Protein AF-A0A672SU02-F1 (afdb_monomer)

Solvent-accessible surface area (backbone atoms only — not comparable to full-atom values): 9396 Å² total; per-residue (Å²): 108,69,60,61,51,54,10,44,50,54,47,36,57,56,48,47,56,60,72,43,68,84,51,84,90,59,93,82,87,84,58,51,68,58,56,51,50,52,53,59,50,54,44,70,71,44,57,71,70,59,25,52,53,54,44,48,62,56,30,75,27,24,85,83,60,50,83,90,47,46,53,62,51,50,29,52,53,55,52,63,67,60,44,86,89,53,100,64,66,66,47,82,48,50,55,44,79,42,53,53,92,58,89,77,60,63,68,46,53,51,47,34,34,71,40,62,69,19,51,76,44,71,34,49,54,90,87,37,41,68,60,42,52,52,52,52,49,52,52,51,44,68,73,51,43,63,91,78,45,92,84,54,97,70,54,56,56,77,83

Structure (mmCIF, N/CA/C/O backbone):
data_AF-A0A672SU02-F1
#
_entry.id   AF-A0A672SU02-F1
#
loop_
_atom_site.group_PDB
_atom_site.id
_atom_site.type_symbol
_atom_site.label_atom_id
_atom_site.label_alt_id
_atom_site.label_comp_id
_atom_site.label_asym_id
_atom_site.label_entity_id
_atom_site.label_seq_id
_atom_site.pdbx_PDB_ins_code
_atom_site.Cartn_x
_atom_site.Cartn_y
_atom_site.Cartn_z
_atom_site.occupancy
_atom_site.B_iso_or_equiv
_atom_site.auth_seq_id
_atom_site.auth_comp_id
_atom_site.auth_asym_id
_atom_site.auth_atom_id
_atom_site.pdbx_PDB_model_num
ATOM 1 N N . MET A 1 1 ? 6.559 9.882 -16.834 1.00 57.12 1 MET A N 1
ATOM 2 C CA . MET A 1 1 ? 6.697 8.420 -16.999 1.00 57.12 1 MET A CA 1
ATOM 3 C C . MET A 1 1 ? 8.131 7.996 -16.724 1.00 57.12 1 MET A C 1
ATOM 5 O O . MET A 1 1 ? 8.330 7.322 -15.726 1.00 57.12 1 MET A O 1
ATOM 9 N N . GLU A 1 2 ? 9.127 8.474 -17.483 1.00 60.16 2 GLU A N 1
ATOM 10 C CA . GLU A 1 2 ? 10.540 8.073 -17.299 1.00 60.16 2 GLU A CA 1
ATOM 11 C C . GLU A 1 2 ? 11.066 8.229 -15.866 1.00 60.16 2 GLU A C 1
ATOM 13 O O . GLU A 1 2 ? 11.682 7.315 -15.331 1.00 60.16 2 GLU A O 1
ATOM 18 N N . ARG A 1 3 ? 10.741 9.343 -15.197 1.00 67.94 3 ARG A N 1
ATOM 19 C CA . ARG A 1 3 ? 11.218 9.620 -13.831 1.00 67.94 3 ARG A CA 1
ATOM 20 C C . ARG A 1 3 ? 10.686 8.631 -12.789 1.00 67.94 3 ARG A C 1
ATOM 22 O O . ARG A 1 3 ? 11.468 8.113 -12.005 1.00 67.94 3 ARG A O 1
ATOM 29 N N . LEU A 1 4 ? 9.384 8.327 -12.816 1.00 69.69 4 LEU A N 1
ATOM 30 C CA . LEU A 1 4 ? 8.767 7.352 -11.903 1.00 69.69 4 LEU A CA 1
ATOM 31 C C . LEU A 1 4 ? 9.187 5.909 -12.243 1.00 69.69 4 LEU A C 1
ATOM 33 O O . LEU A 1 4 ? 9.277 5.063 -11.360 1.00 69.69 4 LEU A O 1
ATOM 37 N N . SER A 1 5 ? 9.488 5.628 -13.514 1.00 72.19 5 SER A N 1
ATOM 38 C CA . SER A 1 5 ? 10.020 4.328 -13.930 1.00 72.19 5 SER A CA 1
ATOM 39 C C . SER A 1 5 ? 11.442 4.109 -13.411 1.00 72.19 5 SER A C 1
ATOM 41 O O . SER A 1 5 ? 11.704 3.092 -12.775 1.00 72.19 5 SER A O 1
ATOM 43 N N . ALA A 1 6 ? 12.349 5.070 -13.621 1.00 73.75 6 ALA A N 1
ATOM 44 C CA . ALA A 1 6 ? 13.725 5.005 -13.120 1.00 73.75 6 ALA A CA 1
ATOM 45 C C . ALA A 1 6 ? 13.764 4.888 -11.589 1.00 73.75 6 ALA A C 1
ATOM 47 O O . ALA A 1 6 ? 14.507 4.082 -11.027 1.00 73.75 6 ALA A O 1
ATOM 48 N N . ALA A 1 7 ? 12.881 5.631 -10.930 1.00 74.56 7 ALA A N 1
ATOM 49 C CA . ALA A 1 7 ? 12.638 5.550 -9.505 1.00 74.56 7 ALA A CA 1
ATOM 50 C C . ALA A 1 7 ? 12.272 4.147 -9.027 1.00 74.56 7 ALA A C 1
ATOM 52 O O . ALA A 1 7 ? 12.916 3.584 -8.137 1.00 74.56 7 ALA A O 1
ATOM 53 N N . ASN A 1 8 ? 11.242 3.571 -9.644 1.00 77.75 8 ASN A N 1
ATOM 54 C CA . ASN A 1 8 ? 10.774 2.235 -9.322 1.00 77.75 8 ASN A CA 1
ATOM 55 C C . ASN A 1 8 ? 11.850 1.172 -9.615 1.00 77.75 8 ASN A C 1
ATOM 57 O O . ASN A 1 8 ? 11.981 0.217 -8.851 1.00 77.75 8 ASN A O 1
ATOM 61 N N . THR A 1 9 ? 12.674 1.360 -10.653 1.00 82.12 9 THR A N 1
ATOM 62 C CA . THR A 1 9 ? 13.840 0.506 -10.934 1.00 82.12 9 THR A CA 1
ATOM 63 C C . THR A 1 9 ? 14.871 0.570 -9.809 1.00 82.12 9 THR A C 1
ATOM 65 O O . THR A 1 9 ? 15.284 -0.472 -9.302 1.00 82.12 9 THR A O 1
ATOM 68 N N . GLN A 1 10 ? 15.262 1.766 -9.362 1.00 81.56 10 GLN A N 1
ATOM 69 C CA . GLN A 1 10 ? 16.238 1.907 -8.279 1.00 81.56 10 GLN A CA 1
ATOM 70 C C . GLN A 1 10 ? 15.720 1.309 -6.964 1.00 81.56 10 GLN A C 1
ATOM 72 O O . GLN A 1 10 ? 16.458 0.609 -6.262 1.00 81.56 10 GLN A O 1
ATOM 77 N N . PHE A 1 11 ? 14.444 1.543 -6.644 1.00 82.19 11 PHE A N 1
ATOM 78 C CA . PHE A 1 11 ? 13.782 0.901 -5.512 1.00 82.19 11 PHE A CA 1
ATOM 79 C C . PHE A 1 11 ? 13.805 -0.620 -5.637 1.00 82.19 11 PHE A C 1
ATOM 81 O O . PHE A 1 11 ? 14.209 -1.298 -4.693 1.00 82.19 11 PHE A O 1
ATOM 88 N N . SER A 1 12 ? 13.430 -1.141 -6.808 1.00 87.12 12 SER A N 1
ATOM 89 C CA . SER A 1 12 ? 13.448 -2.570 -7.100 1.00 87.12 12 SER A CA 1
ATOM 90 C C . SER A 1 12 ? 14.822 -3.170 -6.824 1.00 87.12 12 SER A C 1
ATOM 92 O O . SER A 1 12 ? 14.917 -4.114 -6.051 1.00 87.12 12 SER A O 1
ATOM 94 N N . LEU A 1 13 ? 15.896 -2.587 -7.361 1.00 87.31 13 LEU A N 1
ATOM 95 C CA . LEU A 1 13 ? 17.258 -3.097 -7.171 1.00 87.31 13 LEU A CA 1
ATOM 96 C C . LEU A 1 13 ? 17.696 -3.069 -5.701 1.00 87.31 13 LEU A C 1
ATOM 98 O O . LEU A 1 13 ? 18.314 -4.017 -5.214 1.00 87.31 13 LEU A O 1
ATOM 102 N N . ASN A 1 14 ? 17.368 -1.999 -4.976 1.00 86.75 14 ASN A N 1
ATOM 103 C CA . ASN A 1 14 ? 17.687 -1.889 -3.553 1.00 86.75 14 ASN A CA 1
ATOM 104 C C . ASN A 1 14 ? 16.909 -2.914 -2.717 1.00 86.75 14 ASN A C 1
ATOM 106 O O . ASN A 1 14 ? 17.471 -3.515 -1.799 1.00 86.75 14 ASN A O 1
ATOM 110 N N . LEU A 1 15 ? 15.632 -3.129 -3.040 1.00 87.75 15 LEU A N 1
ATOM 111 C CA . LEU A 1 15 ? 14.794 -4.126 -2.385 1.00 87.75 15 LEU A CA 1
ATOM 112 C C . LEU A 1 15 ? 15.266 -5.549 -2.714 1.00 87.75 15 LEU A C 1
ATOM 114 O O . LEU A 1 15 ? 15.389 -6.359 -1.801 1.00 87.75 15 LEU A O 1
ATOM 118 N N . PHE A 1 16 ? 15.626 -5.829 -3.968 1.00 89.44 16 PHE A N 1
ATOM 119 C CA . PHE A 1 16 ? 16.191 -7.111 -4.395 1.00 89.44 16 PHE A CA 1
ATOM 120 C C . PHE A 1 16 ? 17.431 -7.481 -3.586 1.00 89.44 16 PHE A C 1
ATOM 122 O O . PHE A 1 16 ? 17.509 -8.580 -3.040 1.00 89.44 16 PHE A O 1
ATOM 129 N N . LYS A 1 17 ? 18.393 -6.557 -3.463 1.00 88.62 17 LYS A N 1
ATOM 130 C CA . LYS A 1 17 ? 19.623 -6.776 -2.683 1.00 88.62 17 LYS A CA 1
ATOM 131 C C . LYS A 1 17 ? 19.316 -7.113 -1.222 1.00 88.62 17 LYS A C 1
ATOM 133 O O . LYS A 1 17 ? 19.968 -7.974 -0.643 1.00 88.62 17 LYS A O 1
ATOM 138 N N . LYS A 1 18 ? 18.301 -6.465 -0.642 1.00 89.06 18 LYS A N 1
ATOM 139 C CA . LYS A 1 18 ? 17.857 -6.733 0.732 1.00 89.06 18 LYS A CA 1
ATOM 140 C C . LYS A 1 18 ? 17.155 -8.085 0.876 1.00 89.06 18 LYS A C 1
ATOM 142 O O . LYS A 1 18 ? 17.469 -8.809 1.809 1.00 89.06 18 LYS A O 1
ATOM 147 N N . ILE A 1 19 ? 16.232 -8.424 -0.028 1.00 88.88 19 ILE A N 1
ATOM 148 C CA . ILE A 1 19 ? 15.466 -9.682 0.025 1.00 88.88 19 ILE A CA 1
ATOM 149 C C . ILE A 1 19 ? 16.362 -10.888 -0.274 1.00 88.88 19 ILE A C 1
ATOM 151 O O . ILE A 1 19 ? 16.255 -11.910 0.396 1.00 88.88 19 ILE A O 1
ATOM 155 N N . SER A 1 20 ? 17.248 -10.775 -1.265 1.00 87.38 20 SER A N 1
ATOM 156 C CA . SER A 1 20 ? 18.167 -11.858 -1.631 1.00 87.38 20 SER A CA 1
ATOM 157 C C . SER A 1 20 ? 19.175 -12.156 -0.524 1.00 87.38 20 SER A C 1
ATOM 159 O O . SER A 1 20 ? 19.607 -13.297 -0.401 1.00 87.38 20 SER A O 1
ATOM 161 N N . GLY A 1 21 ? 19.557 -11.164 0.293 1.00 83.06 21 GLY A N 1
ATOM 162 C CA . GLY A 1 21 ? 20.497 -11.356 1.402 1.00 83.06 21 GLY A CA 1
ATOM 163 C C . GLY A 1 21 ? 21.841 -11.955 0.964 1.00 83.06 21 GLY A C 1
ATOM 164 O O . GLY A 1 21 ? 22.496 -12.623 1.756 1.00 83.06 21 GLY A O 1
ATOM 165 N N . GLY A 1 22 ? 22.214 -11.788 -0.312 1.00 76.94 22 GLY A N 1
ATOM 166 C CA . GLY A 1 22 ? 23.385 -12.428 -0.924 1.00 76.94 22 GLY A CA 1
ATOM 167 C C . GLY A 1 22 ? 23.225 -13.922 -1.246 1.00 76.94 22 GLY A C 1
ATOM 168 O O . GLY A 1 22 ? 24.161 -14.532 -1.754 1.00 76.94 22 GLY A O 1
ATOM 169 N N . ASN A 1 23 ? 22.061 -14.524 -0.986 1.00 78.62 23 ASN A N 1
ATOM 170 C CA . ASN A 1 23 ? 21.788 -15.927 -1.273 1.00 78.62 23 ASN A CA 1
ATOM 171 C C . ASN A 1 23 ? 21.335 -16.114 -2.730 1.00 78.62 23 ASN A C 1
ATOM 173 O O . ASN A 1 23 ? 20.245 -15.697 -3.116 1.00 78.62 23 ASN A O 1
ATOM 177 N N . THR A 1 24 ? 22.165 -16.783 -3.527 1.00 78.25 24 THR A N 1
ATOM 178 C CA . THR A 1 24 ? 21.919 -17.059 -4.951 1.00 78.25 24 THR A CA 1
ATOM 179 C C . THR A 1 24 ? 21.128 -18.346 -5.206 1.00 78.25 24 THR A C 1
ATOM 181 O O . THR A 1 24 ? 20.746 -18.606 -6.341 1.00 78.25 24 THR A O 1
ATOM 184 N N . SER A 1 25 ? 20.861 -19.150 -4.172 1.00 80.12 25 SER A N 1
ATOM 185 C CA . SER A 1 25 ? 20.222 -20.473 -4.303 1.00 80.12 25 SER A CA 1
ATOM 186 C C . SER A 1 25 ? 18.692 -20.456 -4.204 1.00 80.12 25 SER A C 1
ATOM 188 O O . SER A 1 25 ? 18.054 -21.489 -4.398 1.00 80.12 25 SER A O 1
ATOM 190 N N . LYS A 1 26 ? 18.082 -19.305 -3.888 1.00 86.12 26 LYS A N 1
ATOM 191 C CA . LYS A 1 26 ? 16.631 -19.172 -3.700 1.00 86.12 26 LYS A CA 1
ATOM 192 C C . LYS A 1 26 ? 16.008 -18.298 -4.779 1.00 86.12 26 LYS A C 1
ATOM 194 O O . LYS A 1 26 ? 16.523 -17.232 -5.104 1.00 86.12 26 LYS A O 1
ATOM 199 N N . ASN A 1 27 ? 14.847 -18.723 -5.267 1.00 88.56 27 ASN A N 1
ATOM 200 C CA . ASN A 1 27 ? 14.034 -17.915 -6.166 1.00 88.56 27 ASN A CA 1
ATOM 201 C C . ASN A 1 27 ? 13.531 -16.657 -5.444 1.00 88.56 27 ASN A C 1
ATOM 203 O O . ASN A 1 27 ? 13.070 -16.729 -4.303 1.00 88.56 27 ASN A O 1
ATOM 207 N N . VAL A 1 28 ? 13.581 -15.516 -6.130 1.00 88.12 28 VAL A N 1
ATOM 208 C CA . VAL A 1 28 ? 13.053 -14.234 -5.649 1.00 88.12 28 VAL A CA 1
ATOM 209 C C . VAL A 1 28 ? 12.063 -13.706 -6.677 1.00 88.12 28 VAL A C 1
ATOM 211 O O . VAL A 1 28 ? 12.413 -13.503 -7.836 1.00 88.12 28 VAL A O 1
ATOM 214 N N . PHE A 1 29 ? 10.829 -13.462 -6.243 1.00 85.81 29 PHE A N 1
ATOM 215 C CA . PHE A 1 29 ? 9.772 -12.892 -7.072 1.00 85.81 29 PHE A CA 1
ATOM 216 C C . PHE A 1 29 ? 8.962 -11.889 -6.253 1.00 85.81 29 PHE A C 1
ATOM 218 O O . PHE A 1 29 ? 8.485 -12.208 -5.166 1.00 85.81 29 PHE A O 1
ATOM 225 N N . TYR A 1 30 ? 8.837 -10.663 -6.751 1.00 86.88 30 TYR A N 1
ATOM 226 C CA . TYR A 1 30 ? 8.056 -9.597 -6.127 1.00 86.88 30 TYR A CA 1
ATOM 227 C C . TYR A 1 30 ? 7.713 -8.533 -7.173 1.00 86.88 30 TYR A C 1
ATOM 229 O O . TYR A 1 30 ? 8.340 -8.460 -8.229 1.00 86.88 30 TYR A O 1
ATOM 237 N N . SER A 1 31 ? 6.730 -7.686 -6.863 1.00 86.06 31 SER A N 1
ATOM 238 C CA . SER A 1 31 ? 6.337 -6.561 -7.713 1.00 86.06 31 SER A CA 1
ATOM 239 C C . SER A 1 31 ? 6.707 -5.233 -7.048 1.00 86.06 31 SER A C 1
ATOM 241 O O . SER A 1 31 ? 6.008 -4.787 -6.131 1.00 86.06 31 SER A O 1
ATOM 243 N N . PRO A 1 32 ? 7.792 -4.570 -7.493 1.00 85.12 32 PRO A N 1
ATOM 244 C CA . PRO A 1 32 ? 8.205 -3.278 -6.949 1.00 85.12 32 PRO A CA 1
ATOM 245 C C . PRO A 1 32 ? 7.114 -2.220 -7.110 1.00 85.12 32 PRO A C 1
ATOM 247 O O . PRO A 1 32 ? 6.866 -1.433 -6.198 1.00 85.12 32 PRO A O 1
ATOM 250 N N . ILE A 1 33 ? 6.416 -2.242 -8.250 1.00 83.31 33 ILE A N 1
ATOM 251 C CA . ILE A 1 33 ? 5.368 -1.267 -8.541 1.00 83.31 33 ILE A CA 1
ATOM 252 C C . ILE A 1 33 ? 4.157 -1.437 -7.621 1.00 83.31 33 ILE A C 1
ATOM 254 O O . ILE A 1 33 ? 3.562 -0.454 -7.187 1.00 83.31 33 ILE A O 1
ATOM 258 N N . SER A 1 34 ? 3.835 -2.682 -7.268 1.00 84.75 34 SER A N 1
ATOM 259 C CA . SER A 1 34 ? 2.780 -2.998 -6.311 1.00 84.75 34 SER A CA 1
ATOM 260 C C . SER A 1 34 ? 3.133 -2.406 -4.940 1.00 84.75 34 SER A C 1
ATOM 262 O O . SER A 1 34 ? 2.414 -1.572 -4.396 1.00 84.75 34 SER A O 1
ATOM 264 N N . ILE A 1 35 ? 4.312 -2.745 -4.416 1.00 86.81 35 ILE A N 1
ATOM 265 C CA . ILE A 1 35 ? 4.753 -2.304 -3.084 1.00 86.81 35 ILE A CA 1
ATOM 266 C C . ILE A 1 35 ? 4.809 -0.772 -2.989 1.00 86.81 35 ILE A C 1
ATOM 268 O O . ILE A 1 35 ? 4.328 -0.186 -2.019 1.00 86.81 35 ILE A O 1
ATOM 272 N N . THR A 1 36 ? 5.368 -0.108 -4.002 1.00 84.81 36 THR A N 1
ATOM 273 C CA . THR A 1 36 ? 5.464 1.359 -4.013 1.00 84.81 36 THR A CA 1
ATOM 274 C C . THR A 1 36 ? 4.101 2.031 -4.120 1.00 84.81 36 THR A C 1
ATOM 276 O O . THR A 1 36 ? 3.884 3.040 -3.452 1.00 84.81 36 THR A O 1
ATOM 279 N N . SER A 1 37 ? 3.162 1.451 -4.871 1.00 85.38 37 SER A N 1
ATOM 280 C CA . SER A 1 37 ? 1.788 1.957 -4.957 1.00 85.38 37 SER A CA 1
ATOM 281 C C . SER A 1 37 ? 1.057 1.850 -3.616 1.00 85.38 37 SER A C 1
ATOM 283 O O . SER A 1 37 ? 0.394 2.806 -3.220 1.00 85.38 37 SER A O 1
ATOM 285 N N . ALA A 1 38 ? 1.224 0.749 -2.872 1.00 88.31 38 ALA A N 1
ATOM 286 C CA . ALA A 1 38 ? 0.659 0.621 -1.523 1.00 88.31 38 ALA A CA 1
ATOM 287 C C . ALA A 1 38 ? 1.229 1.667 -0.554 1.00 88.31 38 ALA A C 1
ATOM 289 O O . ALA A 1 38 ? 0.474 2.333 0.156 1.00 88.31 38 ALA A O 1
ATOM 290 N N . LEU A 1 39 ? 2.551 1.866 -0.555 1.00 89.00 39 LEU A N 1
ATOM 291 C CA . LEU A 1 39 ? 3.191 2.888 0.281 1.00 89.00 39 LEU A CA 1
ATOM 292 C C . LEU A 1 39 ? 2.707 4.296 -0.082 1.00 89.00 39 LEU A C 1
ATOM 294 O O . LEU A 1 39 ? 2.350 5.077 0.798 1.00 89.00 39 LEU A O 1
ATOM 298 N N . ALA A 1 40 ? 2.649 4.612 -1.375 1.00 88.88 40 ALA A N 1
ATOM 299 C CA . ALA A 1 40 ? 2.164 5.899 -1.850 1.00 88.88 40 ALA A CA 1
ATOM 300 C C . ALA A 1 40 ? 0.668 6.099 -1.559 1.00 88.88 40 ALA A C 1
ATOM 302 O O . ALA A 1 40 ? 0.222 7.231 -1.393 1.00 88.88 40 ALA A O 1
ATOM 303 N N . MET A 1 41 ? -0.128 5.033 -1.494 1.00 91.19 41 MET A N 1
ATOM 304 C CA . MET A 1 41 ? -1.535 5.105 -1.102 1.00 91.19 41 MET A CA 1
ATOM 305 C C . MET A 1 41 ? -1.681 5.436 0.385 1.00 91.19 41 MET A C 1
ATOM 307 O O . MET A 1 41 ? -2.437 6.339 0.733 1.00 91.19 41 MET A O 1
ATOM 311 N N . VAL A 1 42 ? -0.928 4.769 1.263 1.00 91.94 42 VAL A N 1
ATOM 312 C CA . VAL A 1 42 ? -0.970 5.036 2.712 1.00 91.94 42 VAL A CA 1
ATOM 313 C C . VAL A 1 42 ? -0.403 6.426 3.049 1.00 91.94 42 VAL A C 1
ATOM 315 O O . VAL A 1 42 ? -0.874 7.066 3.990 1.00 91.94 42 VAL A O 1
ATOM 318 N N . LEU A 1 43 ? 0.527 6.952 2.238 1.00 92.12 43 LEU A N 1
ATOM 319 C CA . LEU A 1 43 ? 1.061 8.312 2.387 1.00 92.12 43 LEU A CA 1
ATOM 320 C C . LEU A 1 43 ? -0.041 9.391 2.356 1.00 92.12 43 LEU A C 1
ATOM 322 O O . LEU A 1 43 ? 0.098 10.388 3.056 1.00 92.12 43 LEU A O 1
ATOM 326 N N . LEU A 1 44 ? -1.163 9.173 1.649 1.00 92.00 44 LEU A N 1
ATOM 327 C CA . LEU A 1 44 ? -2.305 10.107 1.623 1.00 92.00 44 LEU A CA 1
ATOM 328 C C . LEU A 1 44 ? -2.865 10.434 3.017 1.00 92.00 44 LEU A C 1
ATOM 330 O O . LEU A 1 44 ? -3.434 11.507 3.220 1.00 92.00 44 LEU A O 1
ATOM 334 N N . GLY A 1 45 ? -2.768 9.486 3.954 1.00 91.88 45 GLY A N 1
ATOM 335 C CA . GLY A 1 45 ? -3.267 9.627 5.323 1.00 91.88 45 GLY A CA 1
ATOM 336 C C . GLY A 1 45 ? -2.176 9.940 6.348 1.00 91.88 45 GLY A C 1
ATOM 337 O O . GLY A 1 45 ? -2.489 10.275 7.490 1.00 91.88 45 GLY A O 1
ATOM 338 N N . ALA A 1 46 ? -0.902 9.832 5.966 1.00 93.25 46 ALA A N 1
ATOM 339 C CA . ALA A 1 46 ? 0.219 10.055 6.865 1.00 93.25 46 ALA A CA 1
ATOM 340 C C . ALA A 1 46 ? 0.469 11.556 7.084 1.00 93.25 46 ALA A C 1
ATOM 342 O O . ALA A 1 46 ? 0.212 12.389 6.218 1.00 93.25 46 ALA A O 1
ATOM 343 N N . LYS A 1 47 ? 1.012 11.913 8.254 1.00 92.19 47 LYS A N 1
ATOM 344 C CA . LYS A 1 47 ? 1.421 13.287 8.591 1.00 92.19 47 LYS A CA 1
ATOM 345 C C . LYS A 1 47 ? 2.739 13.290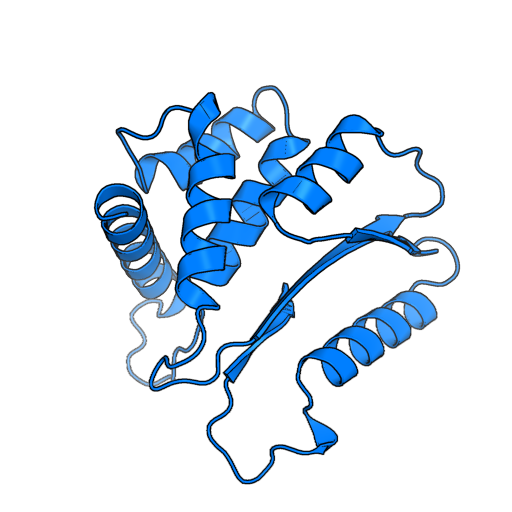 9.364 1.00 92.19 47 LYS A C 1
ATOM 347 O O . LYS A 1 47 ? 3.170 12.252 9.870 1.00 92.19 47 LYS A O 1
ATOM 352 N N . GLY A 1 48 ? 3.367 14.462 9.460 1.00 93.69 48 GLY A N 1
ATOM 353 C CA . GLY A 1 48 ? 4.580 14.678 10.252 1.00 93.69 48 GLY A CA 1
ATOM 354 C C . GLY A 1 48 ? 5.704 13.706 9.885 1.00 93.69 48 GLY A C 1
ATOM 355 O O . GLY A 1 48 ? 5.965 13.455 8.709 1.00 93.69 48 GLY A O 1
ATOM 356 N N . ASN A 1 49 ? 6.344 13.121 10.898 1.00 93.94 49 ASN A N 1
ATOM 357 C CA . ASN A 1 49 ? 7.479 12.214 10.709 1.00 93.94 49 ASN A CA 1
ATOM 358 C C . ASN A 1 49 ? 7.120 10.955 9.909 1.00 93.94 49 ASN A C 1
ATOM 360 O O . ASN A 1 49 ? 7.942 10.485 9.125 1.00 93.94 49 ASN A O 1
ATOM 364 N N . THR A 1 50 ? 5.901 10.428 10.061 1.00 93.06 50 THR A N 1
ATOM 365 C CA . THR A 1 50 ? 5.442 9.259 9.297 1.00 93.06 50 THR A CA 1
ATOM 366 C C . THR A 1 50 ? 5.380 9.582 7.808 1.00 93.06 50 THR A C 1
ATOM 368 O O . THR A 1 50 ? 5.953 8.850 7.002 1.00 93.06 50 THR A O 1
ATOM 371 N N . ALA A 1 51 ? 4.768 10.716 7.446 1.00 90.88 51 ALA A N 1
ATOM 372 C CA . ALA A 1 51 ? 4.743 11.179 6.059 1.00 90.88 51 ALA A CA 1
ATOM 373 C C . ALA A 1 51 ? 6.160 11.416 5.529 1.00 90.88 51 ALA A C 1
ATOM 375 O O . ALA A 1 51 ? 6.498 10.922 4.459 1.00 90.88 51 ALA A O 1
ATOM 376 N N . ALA A 1 52 ? 7.022 12.077 6.307 1.00 87.81 52 ALA A N 1
ATOM 377 C CA . ALA A 1 52 ? 8.394 12.366 5.900 1.00 87.81 52 ALA A CA 1
ATOM 378 C C . ALA A 1 52 ? 9.226 11.095 5.645 1.00 87.81 52 ALA A C 1
ATOM 380 O O . ALA A 1 52 ? 9.976 11.034 4.671 1.00 87.81 52 ALA A O 1
ATOM 381 N N . GLN A 1 53 ? 9.097 10.060 6.483 1.00 88.94 53 GLN A N 1
ATOM 382 C CA . GLN A 1 53 ? 9.809 8.791 6.295 1.00 88.94 53 GLN A CA 1
ATOM 383 C C . GLN A 1 53 ? 9.289 8.016 5.082 1.00 88.94 53 GLN A C 1
ATOM 385 O O . GLN A 1 53 ? 10.087 7.527 4.279 1.00 88.94 53 GLN A O 1
ATOM 390 N N . MET A 1 54 ? 7.967 7.938 4.917 1.00 88.50 54 MET A N 1
ATOM 391 C CA . MET A 1 54 ? 7.346 7.293 3.757 1.00 88.50 54 MET A CA 1
ATOM 392 C C . MET A 1 54 ? 7.704 8.021 2.463 1.00 88.50 54 MET A C 1
ATOM 394 O O . MET A 1 54 ? 8.143 7.390 1.501 1.00 88.50 54 MET A O 1
ATOM 398 N N . PHE A 1 55 ? 7.601 9.352 2.464 1.00 81.62 55 PHE A N 1
ATOM 399 C CA . PHE A 1 55 ? 8.016 10.183 1.348 1.00 81.62 55 PHE A CA 1
ATOM 400 C C . PHE A 1 55 ? 9.500 9.993 1.073 1.00 81.62 55 PHE A C 1
ATOM 402 O O . PHE A 1 55 ? 9.839 9.715 -0.057 1.00 81.62 55 PHE A O 1
ATOM 409 N N . LYS A 1 56 ? 10.399 10.000 2.064 1.00 80.62 56 LYS A N 1
ATOM 410 C CA . LYS A 1 56 ? 11.833 9.731 1.836 1.00 80.62 56 LYS A CA 1
ATOM 411 C C . LYS A 1 56 ? 12.076 8.393 1.140 1.00 80.62 56 LYS A C 1
ATOM 413 O O . LYS A 1 56 ? 12.915 8.321 0.243 1.00 80.62 56 LYS A O 1
ATOM 418 N N . VAL A 1 57 ? 11.351 7.344 1.532 1.00 80.56 57 VAL A N 1
ATOM 419 C CA . VAL A 1 57 ? 11.433 6.042 0.863 1.00 80.56 57 VAL A CA 1
ATOM 420 C C . VAL A 1 57 ? 11.002 6.175 -0.595 1.00 80.56 57 VAL A C 1
ATOM 422 O O . VAL A 1 57 ? 11.751 5.702 -1.439 1.00 80.56 57 VAL A O 1
ATOM 425 N N . ILE A 1 58 ? 9.898 6.875 -0.895 1.00 75.25 58 ILE A N 1
ATOM 426 C CA . ILE A 1 58 ? 9.363 7.082 -2.258 1.00 75.25 58 ILE A CA 1
ATOM 427 C C . ILE A 1 58 ? 10.159 8.125 -3.083 1.00 75.25 58 ILE A C 1
ATOM 429 O O . ILE A 1 58 ? 10.260 8.030 -4.304 1.00 75.25 58 ILE A O 1
ATOM 433 N N . SER A 1 59 ? 10.806 9.089 -2.444 1.00 65.56 59 SER A N 1
ATOM 434 C CA . SER A 1 59 ? 11.497 10.230 -3.063 1.00 65.56 59 SER A CA 1
ATOM 435 C C . SER A 1 59 ? 12.973 9.960 -3.298 1.00 65.56 59 SER A C 1
ATOM 437 O O . SER A 1 59 ? 13.529 10.473 -4.261 1.00 65.56 59 SER A O 1
ATOM 439 N N . HIS A 1 60 ? 13.596 9.062 -2.524 1.00 63.47 60 HIS A N 1
ATOM 440 C CA . HIS A 1 60 ? 14.808 8.379 -2.993 1.00 63.47 60 HIS A CA 1
ATOM 441 C C . HIS A 1 60 ? 14.553 7.580 -4.272 1.00 63.47 60 HIS A C 1
ATOM 443 O O . HIS A 1 60 ? 15.489 7.314 -5.019 1.00 63.47 60 HIS A O 1
ATOM 449 N N . MET A 1 61 ? 13.299 7.202 -4.528 1.00 60.22 61 MET A N 1
ATOM 450 C CA . MET A 1 61 ? 12.911 6.655 -5.816 1.00 60.22 61 MET A CA 1
ATOM 451 C C . MET A 1 61 ? 12.827 7.819 -6.812 1.00 60.22 61 MET A C 1
ATOM 453 O O . MET A 1 61 ? 13.531 7.799 -7.809 1.00 60.22 61 MET A O 1
ATOM 457 N N . SER A 1 62 ? 12.053 8.876 -6.548 1.00 57.19 62 SER A N 1
ATOM 458 C CA . SER A 1 62 ? 11.871 9.995 -7.491 1.00 57.19 62 SER A CA 1
ATOM 459 C C . SER A 1 62 ? 12.385 11.351 -6.967 1.00 57.19 62 SER A C 1
ATOM 461 O O . SER A 1 62 ? 11.568 12.174 -6.552 1.00 57.19 62 SER A O 1
ATOM 463 N N . PRO A 1 63 ? 13.692 11.671 -7.060 1.00 58.97 63 PRO A N 1
ATOM 464 C CA . PRO A 1 63 ? 14.274 12.890 -6.471 1.00 58.97 63 PRO A CA 1
ATOM 465 C C . PRO A 1 63 ? 13.742 14.211 -7.062 1.00 58.97 63 PRO A C 1
ATOM 467 O O . PRO A 1 63 ? 14.006 15.286 -6.532 1.00 58.97 63 PRO A O 1
ATOM 470 N N . HIS A 1 64 ? 12.973 14.142 -8.152 1.00 61.91 64 HIS A N 1
ATOM 471 C CA . HIS A 1 64 ? 12.365 15.291 -8.828 1.00 61.91 64 HIS A CA 1
ATOM 472 C C . HIS A 1 64 ? 10.830 15.262 -8.847 1.00 61.91 64 HIS A C 1
ATOM 474 O O . HIS A 1 64 ? 10.223 16.101 -9.516 1.00 61.91 64 HIS A O 1
ATOM 480 N N . VAL A 1 65 ? 10.191 14.294 -8.179 1.00 65.44 65 VAL A N 1
ATOM 481 C CA . VAL A 1 65 ? 8.730 14.287 -8.012 1.00 65.44 65 VAL A CA 1
ATOM 482 C C . VAL A 1 65 ? 8.411 15.063 -6.748 1.00 65.44 65 VAL A C 1
ATOM 484 O O . VAL A 1 65 ? 8.831 14.701 -5.652 1.00 65.44 65 VAL A O 1
ATOM 487 N N . LYS A 1 66 ? 7.681 16.161 -6.921 1.00 70.50 66 LYS A N 1
ATOM 488 C CA . LYS A 1 66 ? 7.165 16.932 -5.799 1.00 70.50 66 LYS A CA 1
ATOM 489 C C . LYS A 1 66 ? 6.063 16.138 -5.093 1.00 70.50 66 LYS A C 1
ATOM 491 O O . LYS A 1 66 ? 5.348 15.356 -5.722 1.00 70.50 66 LYS A O 1
ATOM 496 N N . GLU A 1 67 ? 5.930 16.353 -3.790 1.00 69.00 67 GLU A N 1
ATOM 497 C CA . GLU A 1 67 ? 4.954 15.665 -2.940 1.00 69.00 67 GLU A CA 1
ATOM 498 C C . GLU A 1 67 ? 3.509 15.840 -3.434 1.00 69.00 67 GLU A C 1
ATOM 500 O O . GLU A 1 67 ? 2.730 14.894 -3.417 1.00 69.00 67 GLU A O 1
ATOM 505 N N . ASP A 1 68 ? 3.177 16.997 -4.005 1.00 75.81 68 ASP A N 1
ATOM 506 C CA . ASP A 1 68 ? 1.867 17.291 -4.599 1.00 75.81 68 ASP A CA 1
ATOM 507 C C . ASP A 1 68 ? 1.580 16.519 -5.905 1.00 75.81 68 ASP A C 1
ATOM 509 O O . ASP A 1 68 ? 0.425 16.398 -6.316 1.00 75.81 68 ASP A O 1
ATOM 513 N N . GLN A 1 69 ? 2.604 15.964 -6.560 1.00 83.25 69 GLN A N 1
ATOM 514 C CA . GLN A 1 69 ? 2.490 15.281 -7.859 1.00 83.25 69 GLN A CA 1
ATOM 515 C C . GLN A 1 69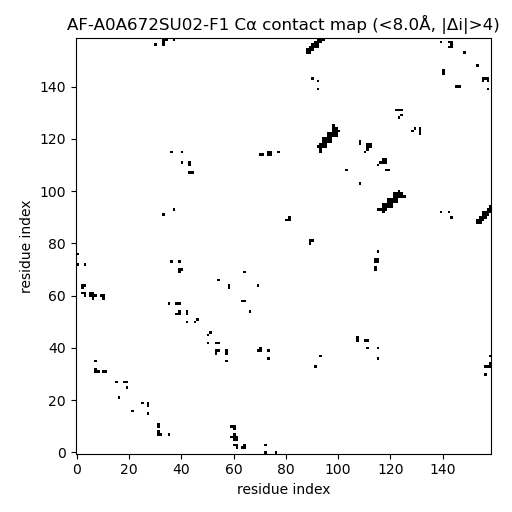 ? 2.623 13.760 -7.768 1.00 83.25 69 GLN A C 1
ATOM 517 O O . GLN A 1 69 ? 2.463 13.057 -8.773 1.00 83.25 69 GLN A O 1
A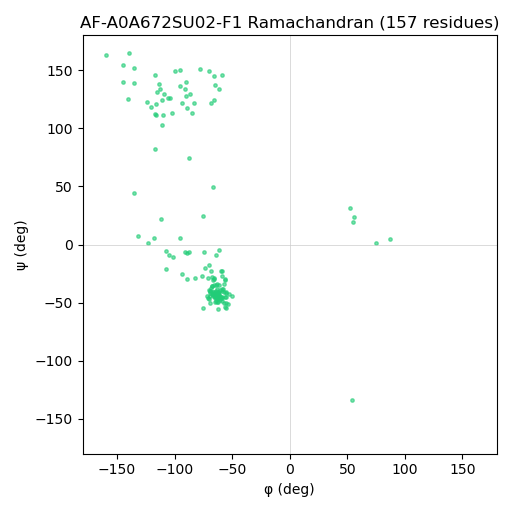TOM 522 N N . ILE A 1 70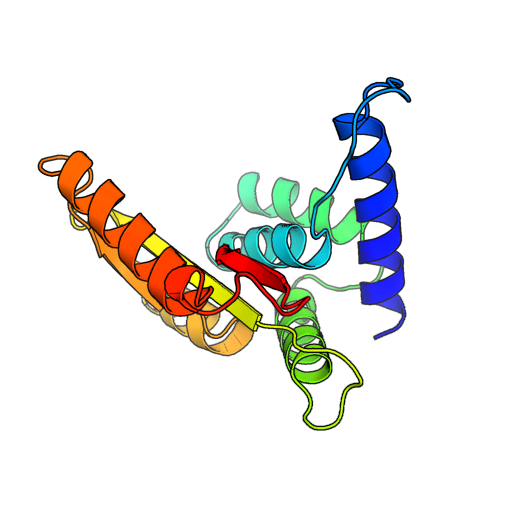 ? 2.926 13.227 -6.586 1.00 85.06 70 ILE A N 1
ATOM 523 C CA . ILE A 1 70 ? 3.203 11.802 -6.407 1.00 85.06 70 ILE A CA 1
ATOM 524 C C . ILE A 1 70 ? 1.978 10.945 -6.755 1.00 85.06 70 ILE A C 1
ATOM 526 O O . ILE A 1 70 ? 2.066 10.040 -7.584 1.00 85.06 70 ILE A O 1
ATOM 530 N N . HIS A 1 71 ? 0.809 11.285 -6.212 1.00 89.62 71 HIS A N 1
ATOM 531 C CA . HIS A 1 71 ? -0.410 10.491 -6.362 1.00 89.62 71 HIS A CA 1
ATOM 532 C C . HIS A 1 71 ? -0.972 10.541 -7.785 1.00 89.62 71 HIS A C 1
ATOM 534 O O . HIS A 1 71 ? -1.379 9.515 -8.328 1.00 89.62 71 HIS A O 1
ATOM 540 N N . SER A 1 72 ? -0.931 11.709 -8.431 1.00 89.00 72 SER A N 1
ATOM 541 C CA . SER A 1 72 ? -1.322 11.846 -9.839 1.00 89.00 72 SER A CA 1
ATOM 542 C C . SER A 1 72 ? -0.366 11.090 -10.770 1.00 89.00 72 SER A C 1
ATOM 544 O O . SER A 1 72 ? -0.808 10.486 -11.749 1.00 89.00 72 SER A O 1
ATOM 546 N N . SER A 1 73 ? 0.928 11.040 -10.438 1.00 85.69 73 SER A N 1
ATOM 547 C CA . SER A 1 73 ? 1.917 10.255 -11.185 1.00 85.69 73 SER A CA 1
ATOM 548 C C . SER A 1 73 ? 1.679 8.747 -11.065 1.00 85.69 73 SER A C 1
ATOM 550 O O . SER A 1 73 ? 1.738 8.050 -12.080 1.00 85.69 73 SER A O 1
ATOM 552 N N . PHE A 1 74 ? 1.364 8.246 -9.863 1.00 86.19 74 PHE A N 1
ATOM 553 C CA . PHE A 1 74 ? 0.985 6.841 -9.664 1.00 86.19 74 PHE A CA 1
ATOM 554 C C . PHE A 1 74 ? -0.314 6.501 -10.393 1.00 86.19 74 PHE A C 1
ATOM 556 O O . PHE A 1 74 ? -0.351 5.509 -11.115 1.00 86.19 74 PHE A O 1
ATOM 563 N N . ASN A 1 75 ? -1.342 7.345 -10.293 1.00 88.12 75 ASN A N 1
ATOM 564 C CA . ASN A 1 75 ? -2.601 7.139 -11.007 1.00 88.12 75 ASN A CA 1
ATOM 565 C C . ASN A 1 75 ? -2.400 7.019 -12.529 1.00 88.12 75 ASN A C 1
ATOM 567 O O . ASN A 1 75 ? -2.910 6.090 -13.162 1.00 88.12 75 ASN A O 1
ATOM 571 N N . LYS A 1 76 ? -1.587 7.913 -13.111 1.00 87.38 76 LYS A N 1
ATOM 572 C CA . LYS A 1 76 ? -1.217 7.847 -14.52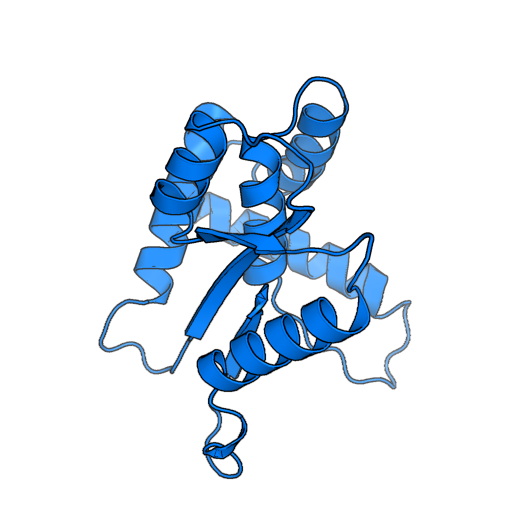9 1.00 87.38 76 LYS A CA 1
ATOM 573 C C . LYS A 1 76 ? -0.483 6.549 -14.861 1.00 87.38 76 LYS A C 1
ATOM 575 O O . LYS A 1 76 ? -0.844 5.888 -15.827 1.00 87.38 76 LYS A O 1
ATOM 580 N N . LEU A 1 77 ? 0.512 6.162 -14.064 1.00 84.50 77 LEU A N 1
ATOM 581 C CA . LEU A 1 77 ? 1.265 4.927 -14.289 1.00 84.50 77 LEU A CA 1
ATOM 582 C C . LEU A 1 77 ? 0.368 3.682 -14.220 1.00 84.50 77 LEU A C 1
ATOM 584 O O . LEU A 1 77 ? 0.469 2.817 -15.083 1.00 84.50 77 LEU A O 1
ATOM 588 N N . MET A 1 78 ? -0.539 3.609 -13.242 1.00 83.50 78 MET A N 1
ATOM 589 C CA . MET A 1 78 ? -1.485 2.494 -13.119 1.00 83.50 78 MET A CA 1
A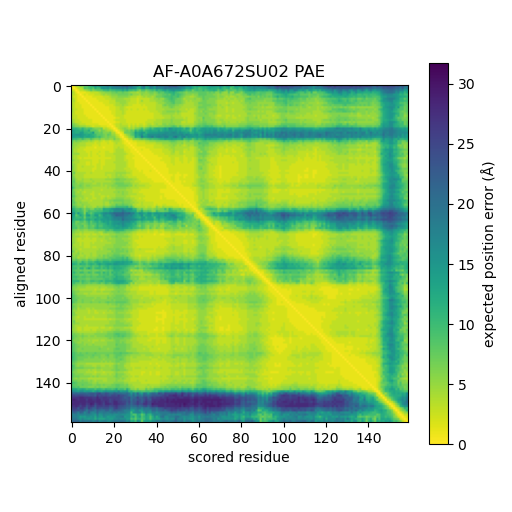TOM 590 C C . MET A 1 78 ? -2.426 2.422 -14.326 1.00 83.50 78 MET A C 1
ATOM 592 O O . MET A 1 78 ? -2.714 1.333 -14.815 1.00 83.50 78 MET A O 1
ATOM 596 N N . SER A 1 79 ? -2.863 3.574 -14.837 1.00 85.31 79 SER A N 1
ATOM 597 C CA . SER A 1 79 ? -3.730 3.650 -16.019 1.00 85.31 79 SER A CA 1
ATOM 598 C C . SER A 1 79 ? -3.017 3.170 -17.285 1.00 85.31 79 SER A C 1
ATOM 600 O O . SER A 1 79 ? -3.597 2.442 -18.083 1.00 85.31 79 SER A O 1
ATOM 602 N N . GLU A 1 80 ? -1.743 3.53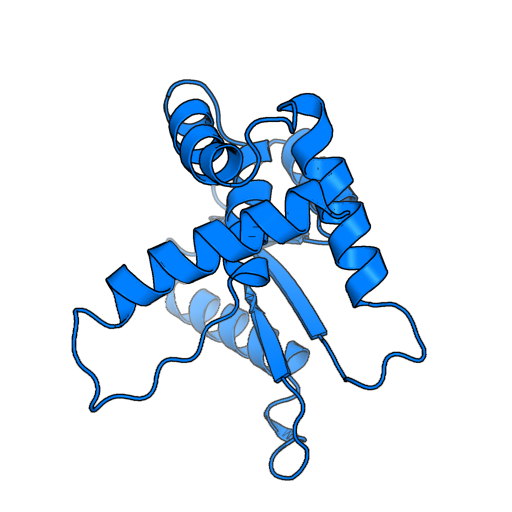1 -17.453 1.00 85.00 80 GLU A N 1
ATOM 603 C CA . GLU A 1 80 ? -0.900 3.079 -18.569 1.00 85.00 80 GLU A CA 1
ATOM 604 C C . GLU A 1 80 ? -0.662 1.564 -18.535 1.00 85.00 80 GLU A C 1
ATOM 606 O O . GLU A 1 80 ? -0.737 0.905 -19.569 1.00 85.00 80 GLU A O 1
ATOM 611 N N . LEU A 1 81 ? -0.441 1.004 -17.343 1.00 81.19 81 LEU A N 1
ATOM 612 C CA . LEU A 1 81 ? -0.252 -0.434 -17.132 1.00 81.19 81 LEU A CA 1
ATOM 613 C C . LEU A 1 81 ? -1.523 -1.265 -17.380 1.00 81.19 81 LEU A C 1
ATOM 615 O O . LEU A 1 81 ? -1.432 -2.457 -17.655 1.00 81.19 81 LEU A O 1
ATOM 619 N N . LYS A 1 82 ? -2.708 -0.653 -17.283 1.00 79.75 82 LYS A N 1
ATOM 620 C CA . LYS A 1 82 ? -4.008 -1.302 -17.530 1.00 79.75 82 LYS A CA 1
ATOM 621 C C . LYS A 1 82 ? -4.525 -1.101 -18.964 1.00 79.75 82 LYS A C 1
ATOM 623 O O . LYS A 1 82 ? -5.666 -1.467 -19.248 1.00 79.75 82 LYS A O 1
ATOM 628 N N . LYS A 1 83 ? -3.747 -0.488 -19.865 1.00 83.00 83 LYS A N 1
ATOM 629 C CA . LYS A 1 83 ? -4.215 -0.179 -21.226 1.00 83.00 83 LYS A CA 1
ATOM 630 C C . LYS A 1 83 ? -4.583 -1.450 -22.012 1.00 83.00 83 LYS A C 1
ATOM 632 O O . LYS A 1 83 ? -3.790 -2.393 -22.040 1.00 83.00 83 LYS A O 1
ATOM 637 N N . PRO A 1 84 ? -5.742 -1.468 -22.701 1.00 79.56 84 PRO A N 1
ATOM 638 C CA . PRO A 1 84 ? -6.097 -2.557 -23.607 1.00 79.56 84 PRO A CA 1
ATOM 639 C C . PRO A 1 84 ? -5.053 -2.730 -24.719 1.00 79.56 84 PRO A C 1
ATOM 641 O O . PRO A 1 84 ? -4.489 -1.748 -25.198 1.00 79.56 84 PRO A O 1
ATOM 644 N N . GLY A 1 85 ? -4.825 -3.972 -25.152 1.00 79.94 85 GLY A N 1
ATOM 645 C CA . GLY A 1 85 ? -3.901 -4.286 -26.251 1.00 79.94 85 GLY A CA 1
ATOM 646 C C . GLY A 1 85 ? -2.437 -4.475 -25.840 1.00 79.94 85 GLY A C 1
ATOM 647 O O . GLY A 1 85 ? -1.587 -4.676 -26.704 1.00 79.94 85 GLY A O 1
ATOM 648 N N . ALA A 1 86 ? -2.127 -4.442 -24.542 1.00 79.06 86 ALA A N 1
ATOM 649 C CA . ALA A 1 86 ? -0.821 -4.855 -24.046 1.00 79.06 86 ALA A CA 1
ATOM 650 C C . ALA A 1 86 ? -0.592 -6.368 -24.274 1.00 79.06 86 ALA A C 1
ATOM 652 O O . ALA A 1 86 ? -1.530 -7.152 -24.119 1.00 79.06 86 ALA A O 1
ATOM 653 N N . PRO A 1 87 ? 0.643 -6.819 -24.571 1.00 83.75 87 PRO A N 1
ATOM 654 C CA . PRO A 1 87 ? 0.966 -8.237 -24.770 1.00 83.75 87 PRO A CA 1
ATOM 655 C C . PRO A 1 87 ? 1.040 -9.023 -23.444 1.00 83.75 87 PRO A C 1
ATOM 657 O O . PRO A 1 87 ? 1.745 -10.023 -23.343 1.00 83.75 87 PRO A O 1
ATOM 660 N N . TYR A 1 88 ? 0.359 -8.545 -22.402 1.00 78.75 88 TYR A N 1
ATOM 661 C CA . TYR A 1 88 ? 0.339 -9.128 -21.069 1.00 78.75 88 TYR A CA 1
ATOM 662 C C . TYR A 1 88 ? -1.036 -8.949 -20.427 1.00 78.75 88 TYR A C 1
ATOM 664 O O . TYR A 1 88 ? -1.766 -8.003 -20.717 1.00 78.75 88 TYR A O 1
ATOM 672 N N . VAL A 1 89 ? -1.358 -9.842 -19.494 1.00 72.00 89 VAL A N 1
ATOM 673 C CA . VAL A 1 89 ? -2.511 -9.698 -18.604 1.00 72.00 89 VAL A CA 1
ATOM 674 C C . VAL A 1 89 ? -1.992 -9.230 -17.255 1.00 72.00 89 VAL A C 1
ATOM 676 O O . VAL A 1 89 ? -1.280 -9.966 -16.573 1.00 72.00 89 VAL A O 1
ATOM 679 N N . LEU A 1 90 ? -2.336 -7.999 -16.880 1.00 73.31 90 LEU A N 1
ATOM 680 C CA . LEU A 1 90 ? -1.985 -7.427 -15.587 1.00 73.31 90 LEU A CA 1
ATOM 681 C C . LEU A 1 90 ? -3.255 -7.046 -14.833 1.00 73.31 90 LEU A C 1
ATOM 683 O O . LEU A 1 90 ? -4.017 -6.182 -15.262 1.00 73.31 90 LEU A O 1
ATOM 687 N N . SER A 1 91 ? -3.446 -7.677 -13.678 1.00 72.69 91 SER A N 1
ATOM 688 C CA . SER A 1 91 ? -4.496 -7.322 -12.729 1.00 72.69 91 SER A CA 1
ATOM 689 C C . SER A 1 91 ? -3.859 -6.711 -11.484 1.00 72.69 91 SER A C 1
ATOM 691 O O . SER A 1 91 ? -2.974 -7.306 -10.864 1.00 72.69 91 SER A O 1
ATOM 693 N N . LEU A 1 92 ? -4.305 -5.501 -11.145 1.00 71.06 92 LEU A N 1
ATOM 694 C CA . LEU A 1 92 ? -3.916 -4.773 -9.941 1.00 71.06 92 LEU A CA 1
ATOM 695 C C . LEU A 1 92 ? -5.162 -4.608 -9.078 1.00 71.06 92 LEU A C 1
ATOM 697 O O . LEU A 1 92 ? -6.094 -3.892 -9.460 1.00 71.06 92 LEU A O 1
ATOM 701 N N . ALA A 1 93 ? -5.181 -5.285 -7.934 1.00 73.06 93 ALA A N 1
ATOM 702 C CA . ALA A 1 93 ? -6.277 -5.218 -6.978 1.00 73.06 93 ALA A CA 1
ATOM 703 C C . ALA A 1 93 ? -5.756 -4.633 -5.665 1.00 73.06 93 ALA A C 1
ATOM 705 O O . ALA A 1 93 ? -4.981 -5.277 -4.968 1.00 73.06 93 ALA A O 1
ATOM 706 N N . ASN A 1 94 ? -6.219 -3.425 -5.339 1.00 80.81 94 ASN A N 1
ATOM 707 C CA . ASN A 1 94 ? -5.836 -2.713 -4.124 1.00 80.81 94 ASN A CA 1
ATOM 708 C C . ASN A 1 94 ? -7.063 -2.556 -3.230 1.00 80.81 94 ASN A C 1
ATOM 710 O O . ASN A 1 94 ? -8.118 -2.097 -3.697 1.00 80.81 94 ASN A O 1
ATOM 714 N N . ARG A 1 95 ? -6.938 -2.894 -1.949 1.00 90.00 95 ARG A N 1
ATOM 715 C CA . ARG A 1 95 ? -7.987 -2.616 -0.963 1.00 90.00 95 ARG A CA 1
ATOM 716 C C . ARG A 1 95 ? -7.382 -2.282 0.390 1.00 90.00 95 ARG A C 1
ATOM 718 O O . ARG A 1 95 ? -6.424 -2.898 0.829 1.00 90.00 95 ARG A O 1
ATOM 725 N N . LEU A 1 96 ? -7.977 -1.303 1.060 1.00 92.12 96 LEU A N 1
ATOM 726 C CA . LEU A 1 96 ? -7.666 -0.995 2.447 1.00 92.12 96 LEU A CA 1
ATOM 727 C C . LEU A 1 96 ? -8.679 -1.704 3.341 1.00 92.12 96 LEU A C 1
ATOM 729 O O . LEU A 1 96 ? -9.876 -1.663 3.064 1.00 92.12 96 LEU A O 1
ATOM 733 N N . TYR A 1 97 ? -8.200 -2.315 4.417 1.00 94.50 97 TYR A N 1
ATOM 734 C CA . TYR A 1 97 ? -9.043 -2.872 5.468 1.00 94.50 97 TYR A CA 1
ATOM 735 C C . TYR A 1 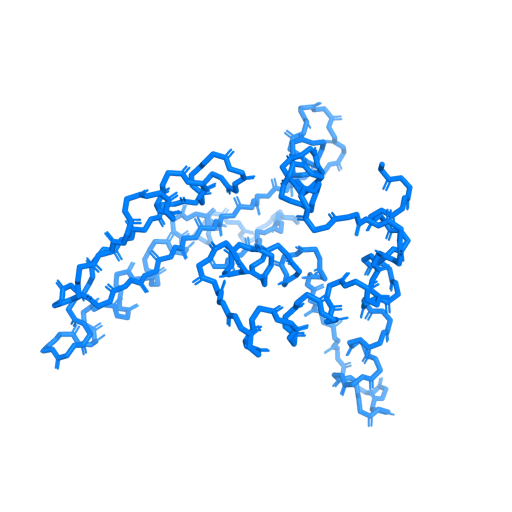97 ? -8.767 -2.115 6.759 1.00 94.50 97 TYR A C 1
ATOM 737 O O . TYR A 1 97 ? -7.626 -2.054 7.220 1.00 94.50 97 TYR A O 1
ATOM 745 N N . GLY A 1 98 ? -9.807 -1.499 7.305 1.00 94.56 98 GLY A N 1
ATOM 746 C CA . GLY A 1 98 ? -9.747 -0.710 8.525 1.00 94.56 98 GLY A CA 1
ATOM 747 C C . GLY A 1 98 ? -10.608 -1.330 9.615 1.00 94.56 98 GLY A C 1
ATOM 748 O O . GLY A 1 98 ? -11.652 -1.902 9.335 1.00 94.56 98 GLY A O 1
ATOM 749 N N . GLU A 1 99 ? -10.182 -1.217 10.869 1.00 97.19 99 GLU A N 1
ATOM 750 C CA . GLU A 1 99 ? -11.002 -1.651 12.000 1.00 97.19 99 GLU A CA 1
ATOM 751 C C . GLU A 1 99 ? -12.260 -0.766 12.118 1.00 97.19 99 GLU A C 1
ATOM 753 O O . GLU A 1 99 ? -12.147 0.454 12.244 1.00 97.19 99 GLU A O 1
ATOM 758 N N . GLN A 1 100 ? -13.443 -1.389 12.113 1.00 96.31 100 GLN A N 1
ATOM 759 C CA . GLN A 1 100 ? -14.761 -0.730 12.077 1.00 96.31 100 GLN A CA 1
ATOM 760 C C . GLN A 1 100 ? -15.030 0.221 13.254 1.00 96.31 100 GLN A C 1
ATOM 762 O O . GLN A 1 100 ? -15.883 1.097 13.174 1.00 96.31 100 GLN A O 1
ATOM 767 N N . SER A 1 101 ? -14.338 0.045 14.385 1.00 96.75 101 SER A N 1
ATOM 768 C CA . SER A 1 101 ? -14.498 0.936 15.542 1.00 96.75 101 SER A CA 1
ATOM 769 C C . SER A 1 101 ? -13.847 2.315 15.365 1.00 96.75 101 SER A C 1
ATOM 771 O O . SER A 1 101 ? -14.024 3.172 16.232 1.00 96.75 101 SER A O 1
ATOM 773 N N . TYR A 1 102 ? -13.100 2.548 14.281 1.00 96.00 102 TYR A N 1
ATOM 774 C CA . TYR A 1 102 ? -12.521 3.853 13.963 1.00 96.00 102 TYR A CA 1
ATOM 775 C C . TYR A 1 102 ? -13.390 4.655 12.998 1.00 96.00 102 TYR A C 1
ATOM 777 O O . TYR A 1 102 ? -14.044 4.113 12.119 1.00 96.00 102 TYR A O 1
ATOM 785 N N . GLN A 1 103 ? -13.314 5.979 13.121 1.00 96.81 103 GLN A N 1
ATOM 786 C CA . GLN A 1 103 ? -13.857 6.895 12.126 1.00 96.81 103 GLN A CA 1
ATOM 787 C C . GLN A 1 103 ? -12.762 7.285 11.136 1.00 96.81 103 GLN A C 1
ATOM 789 O O . GLN A 1 103 ? -11.726 7.837 11.516 1.00 96.81 103 GLN A O 1
ATOM 794 N N . PHE A 1 104 ? -12.998 7.006 9.859 1.00 95.12 104 PHE A N 1
ATOM 795 C CA . PHE A 1 104 ? -12.057 7.322 8.793 1.00 95.12 104 PHE A CA 1
ATOM 796 C C . PHE A 1 104 ? -12.316 8.713 8.217 1.00 95.12 104 PHE A C 1
ATOM 798 O O . PHE A 1 104 ? -13.451 9.130 8.001 1.00 95.12 104 PHE A O 1
ATOM 805 N N . VAL A 1 105 ? -11.233 9.437 7.933 1.00 96.31 105 VAL A N 1
ATOM 806 C CA . VAL A 1 105 ? -11.310 10.765 7.322 1.00 96.31 105 VAL A CA 1
ATOM 807 C C . VAL A 1 105 ? -11.805 10.631 5.882 1.00 96.31 105 VAL A C 1
ATOM 809 O O . VAL A 1 105 ? -11.152 10.001 5.051 1.00 96.31 105 VAL A O 1
ATOM 812 N N . GLU A 1 106 ? -12.919 11.286 5.561 1.00 96.19 106 GLU A N 1
ATOM 813 C CA . GLU A 1 106 ? -13.568 11.180 4.248 1.00 96.19 106 GLU A CA 1
ATOM 814 C C . GLU A 1 106 ? -12.630 11.560 3.093 1.00 96.19 106 GLU A C 1
ATOM 816 O O . GLU A 1 106 ? -12.555 10.863 2.082 1.00 96.19 106 GLU A O 1
ATOM 821 N N . LYS A 1 107 ? -11.824 12.617 3.273 1.00 95.50 107 LYS A N 1
ATOM 822 C CA . LYS A 1 107 ? -10.814 13.026 2.286 1.00 95.50 107 LYS A CA 1
ATOM 823 C C . LYS A 1 107 ? -9.846 11.886 1.945 1.00 95.50 107 LYS A C 1
ATOM 825 O O . LYS A 1 107 ? -9.524 11.702 0.778 1.00 95.50 107 LYS A O 1
ATOM 830 N N . PHE A 1 108 ? -9.407 11.110 2.937 1.00 94.62 108 PHE A N 1
ATOM 831 C CA . PHE A 1 108 ? -8.505 9.979 2.714 1.00 94.62 108 PHE A CA 1
ATOM 832 C C . PHE A 1 108 ? -9.189 8.866 1.905 1.00 94.62 108 PHE A C 1
ATOM 834 O O . PHE A 1 108 ? -8.619 8.363 0.936 1.00 94.62 108 PHE A O 1
ATOM 841 N N . ILE A 1 109 ? -10.437 8.527 2.236 1.00 95.06 109 ILE A N 1
ATOM 842 C CA . ILE A 1 109 ? -11.221 7.535 1.483 1.00 95.06 109 ILE A CA 1
ATOM 843 C C . ILE A 1 109 ? -11.437 7.998 0.031 1.00 95.06 109 ILE A C 1
ATOM 845 O O . ILE A 1 109 ? -11.257 7.229 -0.915 1.00 95.06 109 ILE A O 1
ATOM 849 N N . ASN A 1 110 ? -11.772 9.272 -0.165 1.00 95.81 110 ASN A N 1
ATOM 850 C CA . ASN A 1 110 ? -11.997 9.836 -1.493 1.00 95.81 110 ASN A CA 1
ATOM 851 C C . ASN A 1 110 ? -10.708 9.878 -2.326 1.00 95.81 110 ASN A C 1
ATOM 853 O O . ASN A 1 110 ? -10.727 9.505 -3.501 1.00 95.81 110 ASN A O 1
ATOM 857 N N . ASP A 1 111 ? -9.581 10.265 -1.728 1.00 94.38 111 ASP A N 1
ATOM 858 C CA . ASP A 1 111 ? -8.296 10.325 -2.426 1.00 94.38 111 ASP A CA 1
ATOM 859 C C . ASP A 1 111 ? -7.764 8.925 -2.779 1.00 94.38 111 ASP A C 1
ATOM 861 O O . ASP A 1 111 ? -7.268 8.720 -3.890 1.00 94.38 111 ASP A O 1
ATOM 865 N N . THR A 1 112 ? -7.908 7.934 -1.891 1.00 93.44 112 THR A N 1
ATOM 866 C CA . THR A 1 112 ? -7.501 6.540 -2.173 1.00 93.44 112 THR A CA 1
ATOM 867 C C . THR A 1 112 ? -8.300 5.946 -3.333 1.00 93.44 112 THR A C 1
ATOM 869 O O . THR A 1 112 ? -7.718 5.360 -4.253 1.00 93.44 112 THR A O 1
ATOM 872 N N . LYS A 1 113 ? -9.612 6.202 -3.377 1.00 92.50 113 LYS A N 1
ATOM 873 C CA . LYS A 1 113 ? -10.465 5.821 -4.508 1.00 92.50 113 LYS A CA 1
ATOM 874 C C . LYS A 1 113 ? -10.078 6.557 -5.791 1.00 92.50 113 LYS A C 1
ATOM 876 O O . LYS A 1 113 ? -10.003 5.931 -6.846 1.00 92.50 113 LYS A O 1
ATOM 881 N N . ARG A 1 114 ? -9.826 7.866 -5.715 1.00 92.00 114 ARG A N 1
ATOM 882 C CA . ARG A 1 114 ? -9.494 8.709 -6.875 1.00 92.00 114 ARG A CA 1
ATOM 883 C C . ARG A 1 114 ? -8.167 8.322 -7.519 1.00 92.00 114 ARG A C 1
ATOM 885 O O . ARG A 1 114 ? -8.106 8.192 -8.737 1.00 92.00 114 ARG A O 1
ATOM 892 N N . TYR A 1 115 ? -7.106 8.189 -6.726 1.00 90.44 115 TYR A N 1
ATOM 893 C CA . TYR A 1 115 ? -5.755 8.001 -7.258 1.00 90.44 115 TYR A CA 1
ATOM 894 C C . TYR A 1 115 ? -5.392 6.531 -7.474 1.00 90.44 115 TYR A C 1
ATOM 896 O O . TYR A 1 115 ? -4.623 6.235 -8.388 1.00 90.44 115 TYR A O 1
ATOM 904 N N . TYR A 1 116 ? -5.955 5.612 -6.687 1.00 89.69 116 TYR A N 1
ATOM 905 C CA . TYR A 1 116 ? -5.530 4.207 -6.677 1.00 89.69 116 TYR A CA 1
ATOM 906 C C . TYR A 1 116 ? -6.650 3.208 -6.969 1.00 89.69 116 TYR A C 1
ATOM 908 O O . TYR A 1 116 ? -6.395 2.004 -6.932 1.00 89.69 116 TYR A O 1
ATOM 916 N N . GLU A 1 117 ? -7.876 3.684 -7.227 1.00 89.19 117 GLU A N 1
ATOM 917 C CA . GLU A 1 117 ? -9.083 2.852 -7.380 1.00 89.19 117 GLU A CA 1
ATOM 918 C C . GLU A 1 117 ? -9.332 1.926 -6.172 1.00 89.19 117 GLU A C 1
ATOM 920 O O . GLU A 1 117 ? -10.074 0.944 -6.256 1.00 89.19 117 GLU A O 1
ATOM 925 N N . ALA A 1 118 ? -8.720 2.246 -5.030 1.00 90.62 118 ALA A N 1
ATOM 926 C CA . ALA A 1 118 ? -8.775 1.447 -3.822 1.00 90.62 118 ALA A CA 1
ATOM 927 C C . ALA A 1 118 ? -9.942 1.903 -2.950 1.00 90.62 118 ALA A C 1
ATOM 929 O O . ALA A 1 118 ? -10.148 3.096 -2.729 1.00 90.62 118 ALA A O 1
ATOM 930 N N . LYS A 1 119 ? -10.713 0.941 -2.444 1.00 90.62 119 LYS A N 1
ATOM 931 C CA . LYS A 1 119 ? -11.759 1.199 -1.448 1.00 90.62 119 LYS A CA 1
ATOM 932 C C . LYS A 1 119 ? -11.241 0.842 -0.062 1.00 90.62 119 LYS A C 1
ATOM 934 O O . LYS A 1 119 ? -10.448 -0.091 0.064 1.00 90.62 119 LYS A O 1
ATOM 939 N N . LEU A 1 120 ? -11.736 1.555 0.944 1.00 93.44 120 LEU A N 1
ATOM 940 C CA . LEU A 1 120 ? -11.625 1.152 2.337 1.00 93.44 120 LEU A CA 1
ATOM 941 C C . LEU A 1 120 ? -12.841 0.302 2.708 1.00 93.44 120 LEU A C 1
ATOM 943 O O . LEU A 1 120 ? -13.975 0.693 2.439 1.00 93.44 120 LEU A O 1
ATOM 947 N N . GLU A 1 121 ? -12.579 -0.871 3.267 1.00 94.94 121 GLU A N 1
ATOM 948 C CA . GLU A 1 121 ? -13.569 -1.772 3.845 1.00 94.94 121 GLU A CA 1
ATOM 949 C C . GLU A 1 121 ? -13.390 -1.766 5.364 1.00 94.94 121 GLU A C 1
ATOM 951 O O . GLU A 1 121 ? -12.276 -1.946 5.865 1.00 94.94 121 GLU A O 1
ATOM 956 N N . GLU A 1 122 ? -14.480 -1.558 6.092 1.00 95.81 122 GLU A N 1
ATOM 957 C CA . GLU A 1 122 ? -14.487 -1.636 7.548 1.00 95.81 122 GLU A CA 1
ATOM 958 C C . GLU A 1 122 ? -14.726 -3.081 7.986 1.00 95.81 122 GLU A C 1
ATOM 960 O O . GLU A 1 122 ? -15.651 -3.743 7.518 1.00 95.81 122 GLU A O 1
ATOM 965 N N . VAL A 1 123 ? -13.878 -3.586 8.877 1.00 95.88 123 VAL A N 1
ATOM 966 C CA . VAL A 1 123 ? -13.932 -4.965 9.368 1.00 95.88 123 VAL A CA 1
ATOM 967 C C . VAL A 1 123 ? -13.747 -5.012 10.881 1.00 95.88 123 VAL A C 1
ATOM 969 O O . VAL A 1 123 ? -13.094 -4.159 11.477 1.00 95.88 123 VAL A O 1
ATOM 972 N N . ASP A 1 124 ? -14.325 -6.024 11.520 1.00 96.44 124 ASP A N 1
ATOM 973 C CA . ASP A 1 124 ? -14.235 -6.231 12.967 1.00 96.44 124 ASP A CA 1
ATOM 974 C C . ASP A 1 124 ? -12.984 -7.043 13.328 1.00 96.44 124 ASP A C 1
ATOM 976 O O . ASP A 1 124 ? -13.060 -8.233 13.643 1.00 96.44 124 ASP A O 1
ATOM 980 N N . PHE A 1 125 ? -11.810 -6.416 13.264 1.00 95.56 125 PHE A N 1
ATOM 981 C CA . PHE A 1 125 ? -10.562 -7.054 13.679 1.00 95.56 125 PHE A CA 1
ATOM 982 C C . PHE A 1 125 ? -10.527 -7.325 15.186 1.00 95.56 125 PHE A C 1
ATOM 984 O O . PHE A 1 125 ? -9.910 -8.301 15.610 1.00 95.56 125 PHE A O 1
ATOM 991 N N . LYS A 1 126 ? -11.187 -6.497 16.003 1.00 96.00 126 LYS A N 1
ATOM 992 C CA . LYS A 1 126 ? -11.167 -6.634 17.470 1.00 96.00 126 LYS A CA 1
ATOM 993 C C . LYS A 1 126 ? -11.969 -7.826 17.985 1.00 96.00 126 LYS A C 1
ATOM 995 O O . LYS A 1 126 ? -11.500 -8.510 18.892 1.00 96.00 126 LYS A O 1
ATOM 1000 N N . LYS A 1 127 ? -13.176 -8.058 17.463 1.00 97.69 127 LYS A N 1
ATOM 1001 C CA . LYS A 1 127 ? -14.073 -9.118 17.959 1.00 97.69 127 LYS A CA 1
ATOM 1002 C C . LYS A 1 127 ? -14.189 -10.300 17.001 1.00 97.69 127 LYS A C 1
ATOM 1004 O O . LYS A 1 127 ? -14.578 -11.378 17.442 1.00 97.69 127 LYS A O 1
ATOM 1009 N N . LYS A 1 128 ? -13.885 -10.122 15.710 1.00 96.44 128 LYS A N 1
ATOM 1010 C CA . LYS A 1 128 ? -14.056 -11.153 14.670 1.00 96.44 128 LYS A CA 1
ATOM 1011 C C . LYS A 1 128 ? -12.845 -11.253 13.731 1.00 96.44 128 LYS A C 1
ATOM 1013 O O . LYS A 1 128 ? -13.009 -11.398 12.519 1.00 96.44 128 LYS A O 1
ATOM 1018 N N . SER A 1 129 ? -11.633 -11.229 14.287 1.00 94.56 129 SER A N 1
ATOM 1019 C CA . SER A 1 129 ? -10.369 -11.295 13.533 1.00 94.56 129 SER A CA 1
ATOM 1020 C C . SER A 1 129 ? -10.303 -12.448 12.522 1.00 94.56 129 SER A C 1
ATOM 1022 O O . SER A 1 129 ? -9.912 -12.230 11.377 1.00 94.56 129 SER A O 1
ATOM 1024 N N . GLU A 1 130 ? -10.730 -13.658 12.898 1.00 95.81 130 GLU A N 1
ATOM 1025 C CA . GLU A 1 130 ? -10.714 -14.811 11.985 1.00 95.81 130 GLU A CA 1
ATOM 1026 C C . GLU A 1 130 ? -11.720 -14.685 10.840 1.00 95.81 130 GLU A C 1
ATOM 1028 O O . GLU A 1 130 ? -11.403 -15.039 9.705 1.00 95.81 130 GLU A O 1
ATOM 1033 N N . ALA A 1 131 ? -12.907 -14.131 11.098 1.00 95.38 131 ALA A N 1
ATOM 1034 C CA . ALA A 1 131 ? -13.866 -13.854 10.032 1.00 95.38 131 ALA A CA 1
ATOM 1035 C C . ALA A 1 131 ? -13.304 -12.798 9.068 1.00 95.38 131 ALA A C 1
ATOM 1037 O O . ALA A 1 131 ? -13.321 -13.011 7.858 1.00 95.38 131 ALA A O 1
ATOM 1038 N N . ALA A 1 132 ? -12.699 -11.727 9.601 1.00 94.44 132 ALA A N 1
ATOM 1039 C CA . ALA A 1 132 ? -12.035 -10.705 8.795 1.00 94.44 132 ALA A CA 1
ATOM 1040 C C . ALA A 1 132 ? -10.913 -11.303 7.929 1.00 94.44 132 ALA A C 1
ATOM 1042 O O . ALA A 1 132 ? -10.851 -11.029 6.732 1.00 94.44 132 ALA A O 1
ATOM 1043 N N . ARG A 1 133 ? -10.066 -12.181 8.489 1.00 93.19 133 ARG A N 1
ATOM 1044 C CA . ARG A 1 133 ? -9.022 -12.892 7.730 1.00 93.19 133 ARG A CA 1
ATOM 1045 C C . ARG A 1 133 ? -9.614 -13.725 6.588 1.00 93.19 133 ARG A C 1
ATOM 1047 O O . ARG A 1 133 ? -9.097 -13.686 5.472 1.00 93.19 133 ARG A O 1
ATOM 1054 N N . VAL A 1 134 ? -10.681 -14.480 6.855 1.00 93.81 134 VAL A N 1
ATOM 1055 C CA . VAL A 1 134 ? -11.362 -15.300 5.839 1.00 93.81 134 VAL A CA 1
ATOM 1056 C C . VAL A 1 134 ? -11.950 -14.429 4.728 1.00 93.81 134 VAL A C 1
ATOM 1058 O O . VAL A 1 134 ? -11.792 -14.760 3.553 1.00 93.81 134 VAL A O 1
ATOM 1061 N N . ASP A 1 135 ? -12.586 -13.313 5.071 1.00 92.75 135 ASP A N 1
ATOM 1062 C CA . ASP A 1 135 ? -13.212 -12.420 4.094 1.00 92.75 135 ASP A CA 1
ATOM 1063 C C . ASP A 1 135 ? -12.179 -11.681 3.234 1.00 92.75 135 ASP A C 1
ATOM 1065 O O . ASP A 1 135 ? -12.345 -11.596 2.012 1.00 92.75 135 ASP A O 1
ATOM 1069 N N . ILE A 1 136 ? -11.068 -11.237 3.836 1.00 91.62 136 ILE A N 1
ATOM 1070 C CA . ILE A 1 136 ? -9.919 -10.673 3.113 1.00 91.62 136 ILE A CA 1
ATOM 1071 C C . ILE A 1 136 ? -9.395 -11.691 2.095 1.00 91.62 136 ILE A C 1
ATOM 1073 O O . ILE A 1 136 ? -9.273 -11.369 0.912 1.00 91.62 136 ILE A O 1
ATOM 1077 N N . ASN A 1 137 ? -9.149 -12.934 2.520 1.00 90.75 137 ASN A N 1
ATOM 1078 C CA . ASN A 1 137 ? -8.628 -13.981 1.639 1.00 90.75 137 ASN A CA 1
ATOM 1079 C C . ASN A 1 137 ? -9.599 -14.320 0.499 1.00 90.75 137 ASN A C 1
ATOM 1081 O O . ASN A 1 137 ? -9.178 -14.396 -0.654 1.00 90.75 137 ASN A O 1
ATOM 1085 N N . LYS A 1 138 ? -10.904 -14.432 0.775 1.00 91.00 138 LYS A N 1
ATOM 1086 C CA . LYS A 1 138 ? -11.924 -14.649 -0.269 1.00 91.00 138 LYS A CA 1
ATOM 1087 C C . LYS A 1 138 ? -11.952 -13.514 -1.289 1.00 91.00 138 LYS A C 1
ATOM 1089 O O . LYS A 1 138 ? -12.136 -13.750 -2.486 1.00 91.00 138 LYS A O 1
ATOM 1094 N N . TRP A 1 139 ? -11.787 -12.271 -0.837 1.00 90.25 139 TRP A N 1
ATOM 1095 C CA . TRP A 1 139 ? -11.713 -11.130 -1.743 1.00 90.25 139 TRP A CA 1
ATOM 1096 C C . TRP A 1 139 ? -10.469 -11.201 -2.634 1.00 90.25 139 TRP A C 1
ATOM 1098 O O . TRP A 1 139 ? -10.590 -11.010 -3.848 1.00 90.25 139 TRP A O 1
ATOM 1108 N N . VAL A 1 140 ? -9.308 -11.527 -2.051 1.00 87.38 140 VAL A N 1
ATOM 1109 C CA . VAL A 1 140 ? -8.050 -11.744 -2.783 1.00 87.38 140 VAL A CA 1
ATOM 1110 C C . VAL A 1 140 ? -8.248 -12.832 -3.842 1.00 87.38 140 VAL A C 1
ATOM 1112 O O . VAL A 1 140 ? -8.022 -12.562 -5.018 1.00 87.38 140 VAL A O 1
ATOM 1115 N N . GLU A 1 141 ? -8.749 -14.012 -3.460 1.00 85.94 141 GLU A N 1
ATOM 1116 C CA . GLU A 1 141 ? -9.008 -15.154 -4.356 1.00 85.94 141 GLU A CA 1
ATOM 1117 C C . GLU A 1 141 ? -9.928 -14.792 -5.528 1.00 85.94 141 GLU A C 1
ATOM 1119 O O . GLU A 1 141 ? -9.647 -15.119 -6.685 1.00 85.94 141 GLU A O 1
ATOM 1124 N N . LYS A 1 142 ? -11.017 -14.062 -5.251 1.00 86.50 142 LYS A N 1
ATOM 1125 C CA . LYS A 1 142 ? -11.958 -13.607 -6.282 1.00 86.50 142 LYS A CA 1
ATOM 1126 C C . LYS A 1 142 ? -11.306 -12.639 -7.270 1.00 86.50 142 LYS A C 1
ATOM 1128 O O . LYS A 1 142 ? -11.679 -12.617 -8.443 1.00 86.50 142 LYS A O 1
ATOM 1133 N N . LYS A 1 143 ? -10.373 -11.803 -6.809 1.00 82.88 143 LYS A N 1
ATOM 1134 C CA . LYS A 1 143 ? -9.679 -10.814 -7.649 1.00 82.88 143 LYS A CA 1
ATOM 1135 C C . LYS A 1 143 ? -8.514 -11.399 -8.435 1.00 82.88 143 LYS A C 1
ATOM 1137 O O . LYS A 1 143 ? -8.231 -10.900 -9.521 1.00 82.88 143 LYS A O 1
ATOM 1142 N N . THR A 1 144 ? -7.882 -12.443 -7.915 1.00 75.88 144 THR A N 1
ATOM 1143 C CA . THR A 1 144 ? -6.755 -13.137 -8.553 1.00 75.88 144 THR A CA 1
ATOM 1144 C C . THR A 1 144 ? -7.178 -14.271 -9.467 1.00 75.88 144 THR A C 1
ATOM 1146 O O . THR A 1 144 ? -6.327 -14.815 -10.167 1.00 75.88 144 THR A O 1
ATOM 1149 N N . GLN A 1 145 ? -8.471 -14.620 -9.483 1.00 72.06 145 GLN A N 1
ATOM 1150 C CA . GLN A 1 145 ? -9.008 -15.716 -10.294 1.00 72.06 145 GLN A CA 1
ATOM 1151 C C . GLN A 1 145 ? -8.237 -17.032 -10.066 1.00 72.06 145 GLN A C 1
ATOM 1153 O O . GLN A 1 145 ? -8.092 -17.855 -10.968 1.00 72.06 145 GLN A O 1
ATOM 1158 N N . VAL A 1 146 ? -7.722 -17.238 -8.846 1.00 61.09 146 VAL A N 1
ATOM 1159 C CA . VAL A 1 146 ? -6.827 -18.365 -8.517 1.00 61.09 146 VAL A CA 1
ATOM 1160 C C . VAL A 1 146 ? -7.481 -19.724 -8.787 1.00 61.09 146 VAL A C 1
ATOM 1162 O O . VAL A 1 146 ? -6.784 -20.669 -9.135 1.00 61.09 146 VAL A O 1
ATOM 1165 N N . GLN A 1 147 ? -8.812 -19.823 -8.732 1.00 47.31 147 GLN A N 1
ATOM 1166 C CA . GLN A 1 147 ? -9.527 -21.068 -9.037 1.00 47.31 147 GLN A CA 1
ATOM 1167 C C . GLN A 1 147 ? -9.570 -21.427 -10.538 1.00 47.31 147 GLN A C 1
ATOM 1169 O O . GLN A 1 147 ? -9.767 -22.593 -10.861 1.00 47.31 147 GLN A O 1
ATOM 1174 N N . THR A 1 148 ? -9.369 -20.480 -11.464 1.00 43.50 148 THR A N 1
ATOM 1175 C CA . THR A 1 148 ? -9.504 -20.715 -12.921 1.00 43.50 148 THR A CA 1
ATOM 1176 C C . THR A 1 148 ? -8.175 -20.809 -13.681 1.00 43.50 148 THR A C 1
ATOM 1178 O O . THR A 1 148 ? -8.171 -21.191 -14.847 1.00 43.50 148 THR A O 1
ATOM 1181 N N . ASN A 1 149 ? -7.038 -20.495 -13.050 1.00 43.56 149 ASN A N 1
ATOM 1182 C CA . ASN A 1 149 ? -5.799 -20.148 -13.762 1.00 43.56 149 ASN A CA 1
ATOM 1183 C C . ASN A 1 149 ? -4.637 -21.149 -13.652 1.00 43.56 149 ASN A C 1
ATOM 1185 O O . ASN A 1 149 ? -3.499 -20.786 -13.938 1.00 43.56 149 ASN A O 1
ATOM 1189 N N . ALA A 1 150 ? -4.884 -22.422 -13.333 1.00 39.12 150 ALA A N 1
ATOM 1190 C CA . ALA A 1 150 ? -3.819 -23.433 -13.273 1.00 39.12 150 ALA A CA 1
ATOM 1191 C C . ALA A 1 150 ? -3.076 -23.687 -14.616 1.00 39.12 150 ALA A C 1
ATOM 1193 O O . ALA A 1 150 ? -2.109 -24.442 -14.627 1.00 39.12 150 ALA A O 1
ATOM 1194 N N . GLN A 1 151 ? -3.488 -23.075 -15.740 1.00 35.72 151 GLN A N 1
ATOM 1195 C CA . GLN A 1 151 ? -2.893 -23.308 -17.069 1.00 35.72 151 GLN A CA 1
ATOM 1196 C C . GLN A 1 151 ? -2.531 -22.065 -17.903 1.00 35.72 151 GLN A C 1
ATOM 1198 O O . GLN A 1 151 ? -2.118 -22.215 -19.049 1.00 35.72 151 GLN A O 1
ATOM 1203 N N . SER A 1 152 ? -2.620 -20.837 -17.385 1.00 36.94 152 SER A N 1
ATOM 1204 C CA . SER A 1 152 ? -2.182 -19.660 -18.159 1.00 36.94 152 SER A CA 1
ATOM 1205 C C . SER A 1 152 ? -1.352 -18.724 -17.293 1.00 36.94 152 SER A C 1
ATOM 1207 O O . SER A 1 152 ? -1.673 -18.538 -16.125 1.00 36.94 152 SER A O 1
ATOM 1209 N N . GLY A 1 153 ? -0.267 -18.168 -17.844 1.00 43.88 153 GLY A N 1
ATOM 1210 C CA . GLY A 1 153 ? 0.689 -17.271 -17.173 1.00 43.88 153 GLY A CA 1
ATOM 1211 C C . GLY A 1 153 ? 0.106 -15.910 -16.769 1.00 43.88 153 GLY A C 1
ATOM 1212 O O . GLY A 1 153 ? 0.662 -14.866 -17.093 1.00 43.88 153 GLY A O 1
ATOM 1213 N N . GLN A 1 154 ? -1.045 -15.913 -16.101 1.00 47.66 154 GLN A N 1
ATOM 1214 C CA . GLN A 1 154 ? -1.718 -14.743 -15.566 1.00 47.66 154 GLN A CA 1
ATOM 1215 C C . GLN A 1 154 ? -1.100 -14.388 -14.214 1.00 47.66 154 GLN A C 1
ATOM 1217 O O . GLN A 1 154 ? -1.109 -15.188 -13.278 1.00 47.66 154 GLN A O 1
ATOM 1222 N N . HIS A 1 155 ? -0.582 -13.168 -14.095 1.00 52.28 155 HIS A N 1
ATOM 1223 C CA . HIS A 1 155 ? 0.000 -12.671 -12.854 1.00 52.28 155 HIS A CA 1
ATOM 1224 C C . HIS A 1 155 ? -0.909 -11.594 -12.262 1.00 52.28 155 HIS A C 1
ATOM 1226 O O . HIS A 1 155 ? -1.044 -10.500 -12.810 1.00 52.28 155 HIS A O 1
ATOM 1232 N N . THR A 1 156 ? -1.534 -11.907 -11.125 1.00 49.56 156 THR A N 1
ATOM 1233 C CA . THR A 1 156 ? -2.279 -10.925 -10.330 1.00 49.56 156 THR A CA 1
ATOM 1234 C C . THR A 1 156 ? -1.479 -10.579 -9.085 1.00 49.56 156 THR A C 1
ATOM 1236 O O . THR A 1 156 ? -1.121 -11.469 -8.314 1.00 49.56 156 THR A O 1
ATOM 1239 N N . PHE A 1 157 ? -1.231 -9.289 -8.872 1.00 53.84 157 PHE A N 1
ATOM 1240 C CA . PHE A 1 157 ? -0.665 -8.787 -7.624 1.00 53.84 157 PHE A CA 1
ATOM 1241 C C . PHE A 1 157 ? -1.779 -8.131 -6.814 1.00 53.84 157 PHE A C 1
ATOM 1243 O O . PHE A 1 157 ? -2.496 -7.264 -7.321 1.00 53.84 157 PHE A O 1
ATOM 1250 N N . VAL A 1 158 ? -1.934 -8.577 -5.568 1.00 52.97 158 VAL A N 1
ATOM 1251 C CA . VAL A 1 158 ? -2.915 -8.026 -4.630 1.00 52.97 158 VAL A CA 1
ATOM 1252 C C . VAL A 1 158 ? -2.188 -7.325 -3.498 1.00 52.97 158 VAL A C 1
ATOM 1254 O O . VAL A 1 158 ? -1.212 -7.862 -2.968 1.00 52.97 158 VAL A O 1
ATOM 1257 N N . LEU A 1 159 ? -2.662 -6.122 -3.179 1.00 50.56 159 LEU A N 1
ATOM 1258 C CA . LEU A 1 159 ? -2.216 -5.283 -2.069 1.00 50.56 159 LEU A CA 1
ATOM 1259 C C . LEU A 1 159 ? -3.372 -5.046 -1.104 1.00 50.56 159 LEU A C 1
ATOM 1261 O O . LEU A 1 159 ? -4.471 -4.660 -1.582 1.00 50.56 159 LEU A O 1
#

Sequence (159 aa):
MERLSAANTQFSLNLFKKISGGNTSKNVFYSPISITSALAMVLLGAKGNTAAQMFKVISHMSPHVKEDQIHSSFNKLMSELKKPGAPYVLSLANRLYGEQSYQFVEKFINDTKRYYEAKLEEVDFKKKSEAARVDINKWVEKKTQVQTNAQSGQHTFVL

InterPro domains:
  IPR000215 Serpin family [PTHR11461] (4-145)
  IPR023796 Serpin domain [PF00079] (7-146)
  IPR036186 Serpin superfamily [SSF56574] (2-145)
  IPR042178 Serpin superfamily, domain 1 [G3DSA:3.30.497.10] (1-150)

Foldseek 3Di:
DVLLVQLLVVLVVVVCCVVCVVPPPDDDDDDSLLVLLVLLLVLLVDDDPSVVVSVVSSCNSHVPQDNVCSLVVNLVVVPVVPDPPPPAAEFEAEEAEAAQVDDDDVSSQVSSCVRPVYHYDHDNCPPCVVVVVVVVVVVVCVRQVVVPPPDDPHDYDYD

Secondary structure (DSSP, 8-state):
-HHHHHHHHHHHHHHHHHHHTT-SSS-----HHHHHHHHHHHHTT--HHHHHHHHHHHHTT-TT--GGGHHHHHHHHHHHHT-TT-SS-EEEE-EEEEETTSPPPHHHHHHHHHHH-PEEEEE-HHHHHHHHHHHHHHHHHHHHTTTT-TTS--EEEE-

Radius of gyration: 17.09 Å; Cα contacts (8 Å, |Δi|>4): 149; chains: 1; bounding box: 38×41×44 Å

pLDDT: mean 81.98, std 14.31, range [35.72, 97.69]

Organism: Sinocyclocheilus grahami (NCBI:txid75366)

Mean predicted aligned error: 7.26 Å

Nearest PDB structures (foldseek):
  2h4p-assembly1_A  TM=8.325E-01  e=3.814E-09  Gallus gallus
  3t1p-assembly1_A  TM=7.794E-01  e=3.023E-07  Homo sapiens
  2ol2-assembly1_A  TM=8.227E-01  e=2.612E-06  Homo sapiens
  7qt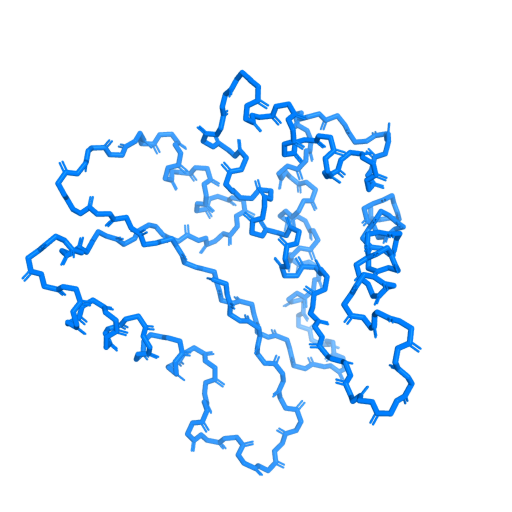z-assembly1_A  TM=8.518E-01  e=4.219E-06  Ixodes ricinus
  3dru-assembly2_B  TM=7.660E-01  e=8.887E-07  Homo sapiens